Protein AF-A0A914QPU9-F1 (afdb_monomer_lite)

Radius of gyration: 13.91 Å; chains: 1; bounding box: 33×22×39 Å

Structure (mmCIF, N/CA/C/O backbone):
data_AF-A0A914QPU9-F1
#
_entry.id   AF-A0A914QPU9-F1
#
loop_
_atom_site.group_PDB
_atom_site.id
_atom_site.type_symbol
_atom_site.label_atom_id
_atom_site.label_alt_id
_atom_site.label_comp_id
_atom_site.label_asym_id
_atom_site.label_entity_id
_atom_site.label_seq_id
_atom_site.pdbx_PDB_ins_code
_atom_site.Cartn_x
_atom_site.Cartn_y
_atom_site.Cartn_z
_atom_site.occupancy
_atom_site.B_iso_or_equiv
_atom_site.auth_seq_id
_atom_site.auth_comp_id
_atom_site.auth_asym_id
_atom_site.auth_atom_id
_atom_site.pdbx_PDB_model_num
ATOM 1 N N . MET A 1 1 ? 12.152 8.930 -2.301 1.00 69.69 1 MET A N 1
ATOM 2 C CA . MET A 1 1 ? 13.016 8.590 -3.456 1.00 69.69 1 MET A CA 1
ATOM 3 C C . MET A 1 1 ? 14.023 7.489 -3.129 1.00 69.69 1 MET A C 1
ATOM 5 O O . MET A 1 1 ? 13.998 6.468 -3.801 1.00 69.69 1 MET A O 1
ATOM 9 N N . GLU A 1 2 ? 14.873 7.631 -2.103 1.00 84.75 2 GLU A N 1
ATOM 10 C CA . GLU A 1 2 ? 15.881 6.604 -1.765 1.00 84.75 2 GLU A CA 1
ATOM 11 C C . GLU A 1 2 ? 15.275 5.221 -1.461 1.00 84.75 2 GLU A C 1
ATOM 13 O O . GLU A 1 2 ? 15.733 4.220 -2.011 1.00 84.75 2 GLU A O 1
ATOM 18 N N . THR A 1 3 ? 14.196 5.171 -0.671 1.00 87.19 3 THR A N 1
ATOM 19 C CA . THR A 1 3 ? 13.461 3.935 -0.352 1.00 87.19 3 THR A CA 1
ATOM 20 C C . THR A 1 3 ? 13.056 3.169 -1.611 1.00 87.19 3 THR A C 1
ATOM 22 O O . THR A 1 3 ? 13.352 1.986 -1.747 1.00 87.19 3 THR A O 1
ATOM 25 N N . TYR A 1 4 ? 12.448 3.855 -2.580 1.00 89.75 4 TYR A N 1
ATOM 26 C CA . TYR A 1 4 ? 12.004 3.243 -3.832 1.00 89.75 4 TYR A CA 1
ATOM 27 C C . TYR A 1 4 ? 13.179 2.725 -4.654 1.00 89.75 4 TYR A C 1
ATOM 29 O O . TYR A 1 4 ? 13.118 1.622 -5.186 1.00 89.75 4 TYR A O 1
ATOM 37 N N . ASN A 1 5 ? 14.280 3.479 -4.705 1.00 88.12 5 ASN A N 1
ATOM 38 C CA . ASN A 1 5 ? 15.461 3.053 -5.444 1.00 88.12 5 ASN A CA 1
ATOM 39 C C . ASN A 1 5 ? 16.080 1.762 -4.893 1.00 88.12 5 ASN A C 1
ATOM 41 O O . ASN A 1 5 ? 16.604 0.972 -5.682 1.00 88.12 5 ASN A O 1
ATOM 45 N N . LYS A 1 6 ? 16.009 1.553 -3.574 1.00 90.75 6 LYS A N 1
ATOM 46 C CA . LYS A 1 6 ? 16.521 0.354 -2.898 1.00 90.75 6 LYS A CA 1
ATOM 47 C C . LYS A 1 6 ? 15.566 -0.838 -2.990 1.00 90.75 6 LYS A C 1
ATOM 49 O O . LYS A 1 6 ? 16.027 -1.964 -3.148 1.00 90.75 6 LYS A O 1
ATOM 54 N N . LEU A 1 7 ? 14.259 -0.603 -2.864 1.00 92.00 7 LEU A N 1
ATOM 55 C CA . LEU A 1 7 ? 13.276 -1.680 -2.720 1.00 92.00 7 LEU A CA 1
ATOM 56 C C . LEU A 1 7 ? 12.639 -2.131 -4.039 1.00 92.00 7 LEU A C 1
ATOM 58 O O . LEU A 1 7 ? 12.280 -3.303 -4.154 1.00 92.00 7 LEU A O 1
ATOM 62 N N . LEU A 1 8 ? 12.499 -1.242 -5.030 1.00 93.88 8 LEU A N 1
ATOM 63 C CA . LEU A 1 8 ? 11.915 -1.609 -6.321 1.00 93.88 8 LEU A CA 1
ATOM 64 C C . LEU A 1 8 ? 12.846 -2.553 -7.087 1.00 93.88 8 LEU A C 1
ATOM 66 O O . LEU A 1 8 ? 14.038 -2.280 -7.260 1.00 93.88 8 LEU A O 1
ATOM 70 N N . LYS A 1 9 ? 12.260 -3.632 -7.605 1.00 93.94 9 LYS A N 1
ATOM 71 C CA . LYS A 1 9 ? 12.897 -4.649 -8.449 1.00 93.94 9 LYS A CA 1
ATOM 72 C C . LYS A 1 9 ? 12.040 -4.872 -9.689 1.00 93.94 9 LYS A C 1
ATOM 74 O O . LYS A 1 9 ? 10.827 -4.736 -9.605 1.00 93.94 9 LYS A O 1
ATOM 79 N N . GLU A 1 10 ? 12.648 -5.280 -10.799 1.00 92.38 10 GLU A N 1
ATOM 80 C CA . GLU A 1 1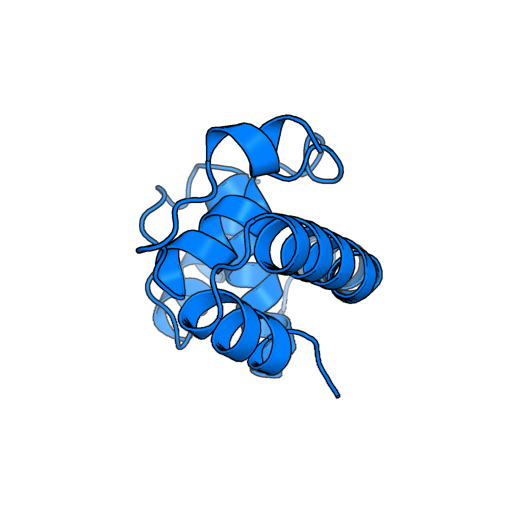0 ? 11.931 -5.578 -12.050 1.00 92.38 10 GLU A CA 1
ATOM 81 C C . GLU A 1 10 ? 10.808 -6.609 -11.865 1.00 92.38 10 GLU A C 1
ATOM 83 O O . GLU A 1 10 ? 9.740 -6.500 -12.459 1.00 92.38 10 GLU A O 1
ATOM 88 N N . THR A 1 11 ? 11.036 -7.584 -10.985 1.00 93.56 11 THR A N 1
ATOM 89 C CA . THR A 1 11 ? 10.103 -8.668 -10.663 1.00 93.56 11 THR A CA 1
ATOM 90 C C . THR A 1 11 ? 9.103 -8.316 -9.560 1.00 93.56 11 THR A C 1
ATOM 92 O O . THR A 1 11 ? 8.410 -9.210 -9.075 1.00 93.56 11 THR A O 1
ATOM 95 N N . ALA A 1 12 ? 9.022 -7.046 -9.141 1.00 94.75 12 ALA A N 1
ATOM 96 C CA . ALA A 1 12 ? 8.096 -6.630 -8.095 1.00 94.75 12 ALA A CA 1
ATOM 97 C C . ALA A 1 12 ? 6.650 -7.001 -8.461 1.00 94.75 12 ALA A C 1
ATOM 99 O O . ALA A 1 12 ? 6.163 -6.779 -9.577 1.00 94.75 12 ALA A O 1
ATOM 100 N N . THR A 1 13 ? 5.972 -7.610 -7.497 1.00 93.50 13 THR A N 1
ATOM 101 C CA . THR A 1 13 ? 4.554 -7.947 -7.597 1.00 93.50 13 THR A CA 1
ATOM 102 C C . THR A 1 13 ? 3.698 -6.779 -7.123 1.00 93.50 13 THR A C 1
ATOM 104 O O . THR A 1 13 ? 4.200 -5.822 -6.541 1.00 93.50 13 THR A O 1
ATOM 107 N N . GLU A 1 14 ? 2.391 -6.857 -7.347 1.00 91.81 14 GLU A N 1
ATOM 108 C CA . GLU A 1 14 ? 1.448 -5.874 -6.810 1.00 91.81 14 GLU A CA 1
ATOM 109 C C . GLU A 1 14 ? 1.536 -5.780 -5.278 1.00 91.81 14 GLU A C 1
ATOM 111 O O . GLU A 1 14 ? 1.636 -4.683 -4.739 1.00 91.81 14 GLU A O 1
ATOM 116 N N . ILE A 1 15 ? 1.666 -6.924 -4.592 1.00 94.25 15 ILE A N 1
ATOM 117 C CA . ILE A 1 15 ? 1.923 -6.993 -3.143 1.00 94.25 15 ILE A CA 1
ATOM 118 C C . ILE A 1 15 ? 3.173 -6.183 -2.766 1.00 94.25 15 ILE A C 1
ATOM 120 O O . ILE A 1 15 ? 3.170 -5.428 -1.795 1.00 94.25 15 ILE A O 1
ATOM 124 N N . ASP A 1 16 ? 4.253 -6.314 -3.544 1.00 94.56 16 ASP A N 1
ATOM 125 C CA . ASP A 1 16 ? 5.480 -5.563 -3.282 1.00 94.56 16 ASP A CA 1
ATOM 126 C C . ASP A 1 16 ? 5.290 -4.062 -3.520 1.00 94.56 16 ASP A C 1
ATOM 128 O O . ASP A 1 16 ? 5.849 -3.267 -2.770 1.00 94.56 16 ASP A O 1
ATOM 132 N N . LEU A 1 17 ? 4.504 -3.662 -4.525 1.00 94.69 17 LEU A N 1
ATOM 133 C CA . LEU A 1 17 ? 4.231 -2.254 -4.818 1.00 94.69 17 LEU A CA 1
ATOM 134 C C . LEU A 1 17 ? 3.469 -1.575 -3.677 1.00 94.69 17 LEU A C 1
ATOM 136 O O . LEU A 1 17 ? 3.899 -0.510 -3.231 1.00 94.69 17 LEU A O 1
ATOM 140 N N . PHE A 1 18 ? 2.409 -2.204 -3.164 1.00 95.31 18 PHE A N 1
ATOM 141 C CA . PHE A 1 18 ? 1.668 -1.697 -2.004 1.00 95.31 18 PHE A CA 1
ATOM 142 C C . PHE A 1 18 ? 2.559 -1.596 -0.762 1.00 95.31 18 PHE A C 1
ATOM 144 O O . PHE A 1 18 ? 2.601 -0.551 -0.116 1.00 95.31 18 PHE A O 1
ATOM 151 N N . ARG A 1 19 ? 3.371 -2.622 -0.484 1.00 95.19 19 ARG A N 1
ATOM 152 C CA . ARG A 1 19 ? 4.330 -2.575 0.628 1.00 95.19 19 ARG A CA 1
ATOM 153 C C . ARG A 1 19 ? 5.356 -1.450 0.471 1.00 95.19 19 ARG A C 1
ATOM 155 O O . ARG A 1 19 ? 5.613 -0.701 1.410 1.00 95.19 19 ARG A O 1
ATOM 162 N N . ILE A 1 20 ? 5.957 -1.307 -0.712 1.00 95.31 20 ILE A N 1
ATOM 163 C CA . ILE A 1 20 ? 6.961 -0.266 -0.991 1.00 95.31 20 ILE A CA 1
ATOM 164 C C . ILE A 1 20 ? 6.346 1.129 -0.855 1.00 95.31 20 ILE A C 1
ATOM 166 O O . ILE A 1 20 ? 6.991 2.030 -0.312 1.00 95.31 20 ILE A O 1
ATOM 170 N N . PHE A 1 21 ? 5.109 1.302 -1.319 1.00 95.56 21 PHE A N 1
ATOM 171 C CA . PHE A 1 21 ? 4.343 2.525 -1.126 1.00 95.56 21 PHE A CA 1
ATOM 172 C C . PHE A 1 21 ? 4.163 2.839 0.364 1.00 95.56 21 PHE A C 1
ATOM 174 O O . PHE A 1 21 ? 4.447 3.959 0.792 1.00 95.56 21 PHE A O 1
ATOM 181 N N . SER A 1 22 ? 3.778 1.857 1.175 1.00 96.00 22 SER A N 1
ATOM 182 C CA . SER A 1 22 ? 3.553 2.049 2.610 1.00 96.00 22 SER A CA 1
ATOM 183 C C . SER A 1 22 ? 4.809 2.414 3.398 1.00 96.00 22 SER A C 1
ATOM 185 O O . SER A 1 22 ? 4.722 3.041 4.448 1.00 96.00 22 SER A O 1
ATOM 187 N N . MET A 1 23 ? 5.992 2.101 2.867 1.00 94.81 23 MET A N 1
ATOM 188 C CA . MET A 1 23 ? 7.289 2.485 3.441 1.00 94.81 23 MET A CA 1
ATOM 189 C C . MET A 1 23 ? 7.737 3.908 3.058 1.00 94.81 23 MET A C 1
ATOM 191 O O . MET A 1 23 ? 8.895 4.287 3.270 1.00 94.81 23 MET A O 1
ATOM 195 N N . SER A 1 24 ? 6.859 4.712 2.456 1.00 95.38 24 SER A N 1
ATOM 196 C CA . SER A 1 24 ? 7.177 6.094 2.094 1.00 95.38 24 SER A CA 1
ATOM 197 C C . SER A 1 24 ? 7.469 6.934 3.335 1.00 95.38 24 SER A C 1
ATOM 199 O O . SER A 1 24 ? 6.713 6.928 4.301 1.00 95.38 24 SER A O 1
ATOM 201 N N . ALA A 1 25 ? 8.537 7.736 3.281 1.00 93.12 25 ALA A N 1
ATOM 202 C CA . ALA A 1 25 ? 8.941 8.609 4.389 1.00 93.12 25 ALA A CA 1
ATOM 203 C C . ALA A 1 25 ? 7.863 9.633 4.792 1.00 93.12 25 ALA A C 1
ATOM 205 O O . ALA A 1 25 ? 7.908 10.178 5.891 1.00 93.12 25 ALA A O 1
ATOM 206 N N . GLU A 1 26 ? 6.896 9.887 3.912 1.00 93.56 26 GLU A N 1
ATOM 207 C CA . GLU A 1 26 ? 5.742 10.742 4.179 1.00 93.56 26 GLU A CA 1
ATOM 208 C C . GLU A 1 26 ? 4.823 10.170 5.270 1.00 93.56 26 GLU A C 1
ATOM 210 O O . GLU A 1 26 ? 4.213 10.919 6.027 1.00 93.56 26 GLU A O 1
ATOM 215 N N . PHE A 1 27 ? 4.807 8.845 5.426 1.00 95.56 27 PHE A N 1
ATOM 216 C CA . PHE A 1 27 ? 3.994 8.136 6.411 1.00 95.56 27 PHE A CA 1
ATOM 217 C C . PHE A 1 27 ? 4.748 7.820 7.706 1.00 95.56 27 PHE A C 1
ATOM 219 O O . PHE A 1 27 ? 4.222 7.128 8.570 1.00 95.56 27 PHE A O 1
ATOM 226 N N . LYS A 1 28 ? 5.963 8.358 7.893 1.00 93.19 28 LYS A N 1
ATOM 227 C CA . LYS A 1 28 ? 6.824 8.065 9.057 1.00 93.19 28 LYS A CA 1
ATOM 228 C C . LYS A 1 28 ? 6.210 8.414 10.422 1.00 93.19 28 LYS A C 1
ATOM 230 O O . LYS A 1 28 ? 6.739 7.997 11.442 1.00 93.19 28 LYS A O 1
ATOM 235 N N . HIS A 1 29 ? 5.170 9.248 10.441 1.00 93.00 29 HIS A N 1
ATOM 236 C CA . HIS A 1 29 ? 4.474 9.678 11.655 1.00 93.00 29 HIS A CA 1
ATOM 237 C C . HIS A 1 29 ? 3.136 8.962 11.872 1.00 93.00 29 HIS A C 1
ATOM 239 O O . HIS A 1 29 ? 2.488 9.187 12.896 1.00 93.00 29 HIS A O 1
ATOM 245 N N . ILE A 1 30 ? 2.726 8.105 10.936 1.00 94.69 30 ILE A N 1
ATOM 246 C CA . ILE A 1 30 ? 1.593 7.209 11.135 1.00 94.69 30 ILE A CA 1
ATOM 247 C C . ILE A 1 30 ? 2.070 6.082 12.044 1.00 94.69 30 ILE A C 1
ATOM 249 O O . ILE A 1 30 ? 3.138 5.516 11.836 1.00 94.69 30 ILE A O 1
ATOM 253 N N . HIS A 1 31 ? 1.277 5.773 13.061 1.00 94.44 31 HIS A N 1
ATOM 254 C CA . HIS A 1 31 ? 1.527 4.677 13.988 1.00 94.44 31 HIS A CA 1
ATOM 255 C C . HIS A 1 31 ? 0.232 3.889 14.172 1.00 94.44 31 HIS A C 1
ATOM 257 O O . HIS A 1 31 ? -0.860 4.438 13.976 1.00 94.44 31 HIS A O 1
ATOM 263 N N . VAL A 1 32 ? 0.368 2.614 14.531 1.00 94.19 32 VAL A N 1
ATOM 264 C CA . VAL A 1 32 ? -0.760 1.763 14.918 1.00 94.19 32 VAL A CA 1
ATOM 265 C C . VAL A 1 32 ? -1.086 2.050 16.380 1.00 94.19 32 VAL A C 1
ATOM 267 O O . VAL A 1 32 ? -0.198 2.008 17.232 1.00 94.19 32 VAL A O 1
ATOM 270 N N . ARG A 1 33 ? -2.345 2.378 16.660 1.00 94.25 33 ARG A N 1
ATOM 271 C CA . ARG A 1 33 ? -2.864 2.592 18.018 1.00 94.25 33 ARG A CA 1
ATOM 272 C C . ARG A 1 33 ? -3.608 1.337 18.484 1.00 94.25 33 ARG A C 1
ATOM 274 O O . 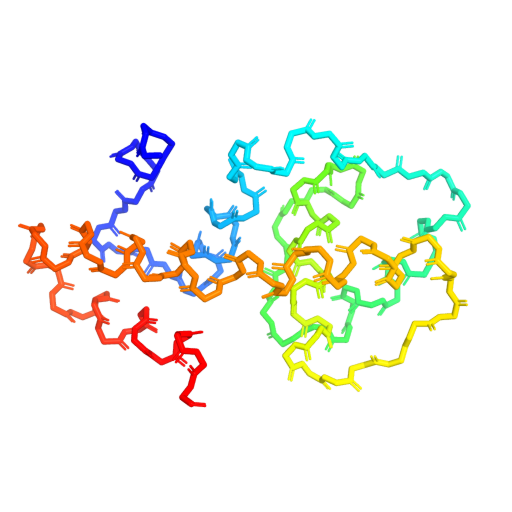ARG A 1 33 ? -4.123 0.586 17.660 1.00 94.25 33 ARG A O 1
ATOM 281 N N . GLU A 1 34 ? -3.658 1.079 19.788 1.00 91.94 34 GLU A N 1
ATOM 282 C CA . GLU A 1 34 ? -4.277 -0.151 20.314 1.00 91.94 34 GLU A CA 1
ATOM 283 C C . GLU A 1 34 ? -5.783 -0.208 20.018 1.00 91.94 34 GLU A C 1
ATOM 285 O O . GLU A 1 34 ? -6.309 -1.261 19.659 1.00 91.94 34 GLU A O 1
ATOM 290 N N . GLU A 1 35 ? -6.472 0.930 20.102 1.00 92.00 35 GLU A N 1
ATOM 291 C CA . GLU A 1 35 ? -7.922 1.036 19.923 1.00 92.00 35 GLU A CA 1
ATOM 292 C C . GLU A 1 35 ? -8.403 0.736 18.494 1.00 92.00 35 GLU A C 1
ATOM 294 O O . GLU A 1 35 ? -9.557 0.364 18.298 1.00 92.00 35 GLU A O 1
ATOM 299 N N . GLU A 1 36 ? -7.525 0.858 17.496 1.00 93.12 36 GLU A N 1
ATOM 300 C CA . GLU A 1 36 ? -7.838 0.643 16.076 1.00 93.12 36 GLU A CA 1
ATOM 301 C C . GLU A 1 36 ? -7.416 -0.748 15.570 1.00 93.12 36 GLU A C 1
ATOM 303 O O . GLU A 1 36 ? -7.786 -1.125 14.458 1.00 93.12 36 GLU A O 1
ATOM 308 N N . LYS A 1 37 ? -6.688 -1.551 16.366 1.00 92.69 37 LYS A N 1
ATOM 309 C CA . LYS A 1 37 ? -6.159 -2.859 15.924 1.00 92.69 37 LYS A CA 1
ATOM 310 C C . LYS A 1 37 ? -7.241 -3.824 15.452 1.00 92.69 37 LYS A C 1
ATOM 312 O O . LYS A 1 37 ? -7.076 -4.474 14.423 1.00 92.69 37 LYS A O 1
ATOM 317 N N . MET A 1 38 ? -8.358 -3.905 16.177 1.00 93.38 38 MET A N 1
ATOM 318 C CA . MET A 1 38 ? -9.462 -4.795 15.798 1.00 93.38 38 MET A CA 1
ATOM 319 C C . MET A 1 38 ? -10.120 -4.370 14.482 1.00 93.38 38 MET A C 1
ATOM 321 O O . MET A 1 38 ? -10.527 -5.222 13.696 1.00 93.38 38 MET A O 1
ATOM 325 N N . GLU A 1 39 ? -10.244 -3.064 14.241 1.00 93.94 39 GLU A N 1
ATOM 326 C CA . GLU A 1 39 ? -10.796 -2.539 12.990 1.00 93.94 39 GLU A CA 1
ATOM 327 C C . GLU A 1 39 ? -9.819 -2.771 11.831 1.00 93.94 39 GLU A C 1
ATOM 329 O O . GLU A 1 39 ? -10.218 -3.293 10.791 1.00 93.94 39 GLU A O 1
ATOM 334 N N . LEU A 1 40 ? -8.526 -2.498 12.037 1.00 94.56 40 LEU A N 1
ATOM 335 C CA . LEU A 1 40 ? -7.472 -2.764 11.055 1.00 94.56 40 LEU A CA 1
ATOM 336 C C . LEU A 1 40 ? -7.396 -4.239 10.659 1.00 94.56 40 LEU A C 1
ATOM 338 O O . LEU A 1 40 ? -7.244 -4.534 9.476 1.00 94.56 40 LEU A O 1
ATOM 342 N N . GLN A 1 41 ? -7.545 -5.159 11.614 1.00 94.62 41 GLN A N 1
ATOM 343 C CA . GLN A 1 41 ? -7.558 -6.592 11.325 1.00 94.62 41 GLN A CA 1
ATOM 344 C C . GLN A 1 41 ? -8.734 -6.979 10.424 1.00 94.62 41 GLN A C 1
ATOM 346 O O . GLN A 1 41 ? -8.536 -7.664 9.424 1.00 94.62 41 GLN A O 1
ATOM 351 N N . LYS A 1 42 ? -9.942 -6.487 10.723 1.00 94.50 42 LYS A N 1
ATOM 352 C CA . LYS A 1 42 ? -11.123 -6.725 9.878 1.00 94.50 42 LYS A CA 1
ATOM 353 C C . LYS A 1 42 ? -10.939 -6.151 8.477 1.00 94.50 42 LYS A C 1
ATOM 355 O O . LYS A 1 42 ? -11.288 -6.801 7.500 1.00 94.50 42 LYS A O 1
ATOM 360 N N . LEU A 1 43 ? -10.388 -4.941 8.369 1.00 94.75 43 LEU A N 1
ATOM 361 C CA . LEU A 1 43 ? -10.124 -4.316 7.075 1.00 94.75 43 LEU A CA 1
ATOM 362 C C . LEU A 1 43 ? -9.102 -5.125 6.271 1.00 94.75 43 LEU A C 1
ATOM 364 O O . LEU A 1 43 ? -9.334 -5.363 5.091 1.00 94.75 43 LEU A O 1
ATOM 368 N N . ALA A 1 44 ? -8.026 -5.603 6.900 1.00 94.69 44 ALA A N 1
ATOM 369 C CA . ALA A 1 44 ? -6.996 -6.412 6.246 1.00 94.69 44 ALA A CA 1
ATOM 370 C C . ALA A 1 44 ? -7.538 -7.728 5.655 1.00 94.69 44 ALA A C 1
ATOM 372 O O . ALA A 1 44 ? -7.052 -8.185 4.623 1.00 94.69 44 ALA A O 1
ATOM 373 N N . GLU A 1 45 ? -8.566 -8.326 6.261 1.00 94.06 45 GLU A N 1
ATOM 374 C CA . GLU A 1 45 ? -9.240 -9.515 5.714 1.00 94.06 45 GLU A CA 1
ATOM 375 C C . GLU A 1 45 ? -10.107 -9.202 4.483 1.00 94.06 45 GLU A C 1
ATOM 377 O O . GLU A 1 45 ? -10.370 -10.085 3.667 1.00 94.06 45 GLU A O 1
ATOM 382 N N . LEU A 1 46 ? -10.542 -7.947 4.330 1.00 93.81 46 LEU A N 1
ATOM 383 C CA . LEU A 1 46 ? -11.384 -7.483 3.224 1.00 93.81 46 LEU A CA 1
ATOM 384 C C . LEU A 1 46 ? -10.577 -6.890 2.061 1.00 93.81 46 LEU A C 1
ATOM 386 O O . LEU A 1 46 ? -11.130 -6.676 0.980 1.00 93.81 46 LEU A O 1
ATOM 390 N N . THR A 1 47 ? -9.291 -6.594 2.265 1.00 92.94 47 THR A N 1
ATOM 391 C CA . THR A 1 47 ? -8.443 -6.012 1.221 1.00 92.94 47 THR A CA 1
ATOM 392 C C . THR A 1 47 ? -8.126 -7.017 0.105 1.00 92.94 47 THR A C 1
ATOM 394 O O . THR A 1 47 ? -7.816 -8.173 0.398 1.00 92.94 47 THR A O 1
ATOM 397 N N . PRO A 1 48 ? -8.156 -6.602 -1.178 1.00 91.88 48 PRO A N 1
ATOM 398 C CA . PRO A 1 48 ? -7.950 -7.507 -2.312 1.00 91.88 48 PRO A CA 1
ATOM 399 C C . PRO A 1 48 ? -6.509 -8.020 -2.442 1.00 91.88 48 PRO A C 1
ATOM 401 O O . PRO A 1 48 ? -6.297 -9.126 -2.943 1.00 91.88 48 PRO A O 1
ATOM 404 N N . VAL A 1 49 ? -5.512 -7.235 -2.018 1.00 93.88 49 VAL A N 1
ATOM 405 C CA . VAL A 1 49 ? -4.093 -7.593 -2.106 1.00 93.88 49 VAL A CA 1
ATOM 406 C C . VAL A 1 49 ? -3.585 -8.011 -0.722 1.00 93.88 49 VAL A C 1
ATOM 408 O O . VAL A 1 49 ? -3.647 -7.210 0.213 1.00 93.88 49 VAL A O 1
ATOM 411 N N . PRO A 1 50 ? -3.028 -9.230 -0.574 1.00 94.44 50 PRO A N 1
ATOM 412 C CA . PRO A 1 50 ? -2.546 -9.718 0.713 1.00 94.44 50 PRO A CA 1
ATOM 413 C C . PRO A 1 50 ? -1.491 -8.809 1.355 1.00 94.44 50 PRO A C 1
ATOM 415 O O . PRO A 1 50 ? -0.493 -8.456 0.720 1.00 94.44 50 PRO A O 1
ATOM 418 N N . ILE A 1 51 ? -1.677 -8.511 2.640 1.00 94.06 51 ILE A N 1
ATOM 419 C CA . ILE A 1 51 ? -0.712 -7.795 3.483 1.00 94.06 51 ILE A CA 1
ATOM 420 C C . ILE A 1 51 ? 0.313 -8.802 4.017 1.00 94.06 51 ILE A C 1
ATOM 422 O O . ILE A 1 51 ? -0.062 -9.837 4.569 1.00 94.06 51 ILE A O 1
ATOM 426 N N . ARG A 1 52 ? 1.611 -8.538 3.825 1.00 92.12 52 ARG A N 1
ATOM 427 C CA . ARG A 1 52 ? 2.700 -9.425 4.296 1.00 92.12 52 ARG A CA 1
ATOM 428 C C . ARG A 1 52 ? 3.320 -8.955 5.608 1.00 92.12 52 ARG A C 1
ATOM 430 O O . ARG A 1 52 ? 4.023 -9.718 6.263 1.00 92.12 52 ARG A O 1
ATOM 437 N N . GLU A 1 53 ? 3.134 -7.686 5.917 1.00 91.12 53 GLU A N 1
ATOM 438 C CA . GLU A 1 53 ? 3.599 -7.000 7.110 1.00 91.12 53 GLU A CA 1
ATOM 439 C C . GLU A 1 53 ? 2.779 -7.434 8.332 1.00 91.12 53 GLU A C 1
ATOM 441 O O . GLU A 1 53 ? 1.602 -7.781 8.206 1.00 91.12 53 GLU A O 1
ATOM 446 N N . SER A 1 54 ? 3.379 -7.398 9.525 1.00 93.25 54 SER A N 1
ATOM 447 C CA . SER A 1 54 ? 2.602 -7.580 10.755 1.00 93.25 54 SER A CA 1
ATOM 448 C C . SER A 1 54 ? 1.648 -6.401 10.941 1.00 93.25 54 SER A C 1
ATOM 450 O O . SER A 1 54 ? 2.054 -5.260 10.738 1.00 93.25 54 SER A O 1
ATOM 452 N N . LEU A 1 55 ? 0.408 -6.639 11.381 1.00 91.31 55 LEU A N 1
ATOM 453 C CA . LEU A 1 55 ? -0.580 -5.573 11.619 1.00 91.31 55 LEU A CA 1
ATOM 454 C C . LEU A 1 55 ? -0.164 -4.580 12.720 1.00 91.31 55 LEU A C 1
ATOM 456 O O . LEU A 1 55 ? -0.731 -3.494 12.805 1.00 91.31 55 LEU A O 1
ATOM 460 N N . ASP A 1 56 ? 0.842 -4.923 13.526 1.00 90.62 56 ASP A N 1
ATOM 461 C CA . ASP A 1 56 ? 1.460 -4.010 14.492 1.00 90.62 56 ASP A CA 1
ATOM 462 C C . ASP A 1 56 ? 2.425 -3.002 13.835 1.00 90.62 56 ASP A C 1
ATOM 464 O O . ASP A 1 56 ? 2.835 -2.025 14.464 1.00 90.62 56 ASP A O 1
ATOM 468 N N . GLU A 1 57 ? 2.813 -3.217 12.573 1.00 94.06 57 GLU A N 1
ATOM 469 C CA . GLU A 1 57 ? 3.699 -2.313 11.848 1.00 94.06 57 GLU A CA 1
ATOM 470 C C . GLU A 1 57 ? 2.929 -1.129 11.234 1.00 94.06 57 GLU A C 1
ATOM 472 O O . GLU A 1 57 ? 1.887 -1.311 10.597 1.00 94.06 57 GLU A O 1
ATOM 477 N N . PRO A 1 58 ? 3.475 0.101 11.302 1.00 95.00 58 PRO A N 1
ATOM 478 C CA . PRO A 1 58 ? 2.889 1.259 10.627 1.00 95.00 58 PRO A CA 1
ATOM 479 C C . PRO A 1 58 ? 2.685 1.076 9.118 1.00 95.00 58 PRO A C 1
ATOM 481 O O . PRO A 1 58 ? 1.710 1.570 8.553 1.00 95.00 58 PRO A O 1
ATOM 484 N N . SER A 1 59 ? 3.593 0.350 8.462 1.00 95.62 59 SER A N 1
ATOM 485 C CA . SER A 1 59 ? 3.511 -0.013 7.042 1.00 95.62 59 SER A CA 1
ATOM 486 C C . SER A 1 59 ? 2.247 -0.821 6.736 1.00 95.62 59 SER A C 1
ATOM 488 O O . SER A 1 59 ? 1.582 -0.544 5.738 1.00 95.62 59 SER A O 1
ATOM 490 N N . ALA A 1 60 ? 1.875 -1.765 7.606 1.00 96.12 60 ALA A N 1
ATOM 491 C CA . ALA A 1 60 ? 0.661 -2.558 7.451 1.00 96.12 60 ALA A CA 1
ATOM 492 C C . ALA A 1 60 ? -0.582 -1.671 7.518 1.00 96.12 60 ALA A C 1
ATOM 494 O O . ALA A 1 60 ? -1.434 -1.744 6.634 1.00 96.12 60 ALA A O 1
ATOM 495 N N . LYS A 1 61 ? -0.645 -0.761 8.497 1.00 96.81 61 LYS A N 1
ATOM 496 C CA . LYS A 1 61 ? -1.740 0.211 8.610 1.00 96.81 61 LYS A CA 1
ATOM 497 C C . LYS A 1 61 ? -1.886 1.052 7.344 1.00 96.81 61 LYS A C 1
ATOM 499 O O . LYS A 1 61 ? -2.986 1.166 6.814 1.00 96.81 61 LYS A O 1
ATOM 504 N N . VAL A 1 62 ? -0.792 1.609 6.824 1.00 97.56 62 VAL A N 1
ATOM 505 C CA . VAL A 1 62 ? -0.838 2.406 5.586 1.00 97.56 62 VAL A CA 1
ATOM 506 C C . VAL A 1 62 ? -1.315 1.572 4.397 1.00 97.56 62 VAL A C 1
ATOM 508 O O . VAL A 1 62 ? -2.130 2.045 3.607 1.00 97.56 62 VAL A O 1
ATOM 511 N N . ASN A 1 63 ? -0.836 0.331 4.291 1.00 97.12 63 ASN A N 1
ATOM 512 C CA . ASN A 1 63 ? -1.193 -0.585 3.211 1.00 97.12 63 ASN A CA 1
ATOM 513 C C . ASN A 1 63 ? -2.699 -0.903 3.237 1.00 97.12 63 ASN A C 1
ATOM 515 O O . ASN A 1 63 ? -3.398 -0.701 2.243 1.00 97.12 63 ASN A O 1
ATOM 519 N N . VAL A 1 64 ? -3.207 -1.301 4.408 1.00 97.06 64 VAL A N 1
ATOM 520 C CA . VAL A 1 64 ? -4.626 -1.598 4.636 1.00 97.06 64 VAL A CA 1
ATOM 521 C C . VAL A 1 64 ? -5.495 -0.381 4.336 1.00 97.06 64 VAL A C 1
ATOM 523 O O . VAL A 1 64 ? -6.468 -0.501 3.598 1.00 97.06 64 VAL A O 1
ATOM 526 N N . LEU A 1 65 ? -5.139 0.798 4.854 1.00 96.88 65 LEU A N 1
ATOM 527 C CA . LEU A 1 65 ? -5.927 2.017 4.656 1.00 96.88 65 LEU A CA 1
ATOM 528 C C . LEU A 1 65 ? -5.939 2.481 3.199 1.00 96.88 65 LEU A C 1
ATOM 530 O O . LEU A 1 65 ? -6.984 2.909 2.708 1.00 96.88 65 LEU A O 1
ATOM 534 N N . LEU A 1 66 ? -4.816 2.363 2.485 1.00 96.56 66 LEU A N 1
ATOM 535 C CA . LEU A 1 66 ? -4.790 2.641 1.053 1.00 96.56 66 LEU A CA 1
ATOM 536 C C . LEU A 1 66 ? -5.759 1.709 0.322 1.00 96.56 66 LEU A C 1
ATOM 538 O O . LEU A 1 66 ? -6.613 2.187 -0.416 1.00 96.56 66 LEU A O 1
ATOM 542 N N . GLN A 1 67 ? -5.664 0.397 0.540 1.00 95.94 67 GLN A N 1
ATOM 543 C CA . GLN A 1 67 ? -6.529 -0.578 -0.128 1.00 95.94 67 GLN A CA 1
ATOM 544 C C . GLN A 1 67 ? -8.008 -0.439 0.258 1.00 95.94 67 GLN A C 1
ATOM 546 O O . GLN A 1 67 ? -8.879 -0.604 -0.600 1.00 95.94 67 GLN A O 1
ATOM 551 N N . ALA A 1 68 ? -8.298 -0.090 1.512 1.00 95.62 68 ALA A N 1
ATOM 552 C CA . ALA A 1 68 ? -9.642 0.226 1.983 1.00 95.62 68 ALA A CA 1
ATOM 553 C C . ALA A 1 68 ? -10.222 1.437 1.240 1.00 95.62 68 ALA A C 1
ATOM 555 O O . ALA A 1 68 ? -11.378 1.392 0.821 1.00 95.62 68 ALA A O 1
ATOM 556 N N . TYR A 1 69 ? -9.407 2.468 0.992 1.00 95.12 69 TYR A N 1
ATOM 557 C CA . TYR A 1 69 ? -9.790 3.612 0.166 1.00 95.12 69 TYR A CA 1
ATOM 558 C C . TYR A 1 69 ? -10.106 3.204 -1.283 1.00 95.12 69 TYR A C 1
ATOM 560 O O . TYR A 1 69 ? -11.160 3.577 -1.801 1.00 95.12 69 TYR A O 1
ATOM 568 N N . ILE A 1 70 ? -9.253 2.392 -1.926 1.00 92.69 70 ILE A N 1
ATOM 569 C CA . ILE A 1 70 ? -9.510 1.886 -3.296 1.00 92.69 70 ILE A CA 1
ATOM 570 C C . ILE A 1 70 ? -10.825 1.109 -3.347 1.00 92.69 70 ILE A C 1
ATOM 572 O O . ILE A 1 70 ? -11.637 1.293 -4.250 1.00 92.69 70 ILE A O 1
ATOM 576 N N . SER A 1 71 ? -11.034 0.257 -2.346 1.00 93.75 71 SER A N 1
ATOM 577 C CA . SER A 1 71 ? -12.177 -0.650 -2.258 1.00 93.75 71 SER A CA 1
ATOM 578 C C . SER A 1 71 ? -13.442 0.028 -1.716 1.00 93.75 71 SER A C 1
ATOM 580 O O . SER A 1 71 ? -14.465 -0.636 -1.571 1.00 93.75 71 SER A O 1
ATOM 582 N N . GLN A 1 72 ? -13.387 1.334 -1.415 1.00 93.06 72 GLN A N 1
ATOM 583 C CA . GLN A 1 72 ? -14.493 2.117 -0.848 1.00 93.06 72 GLN A CA 1
ATOM 584 C C . GLN A 1 72 ? -15.087 1.479 0.423 1.00 93.06 72 GLN A C 1
ATOM 586 O O . GLN A 1 72 ? -16.300 1.512 0.652 1.00 93.06 72 GLN A O 1
ATOM 591 N N . LEU A 1 73 ? -14.230 0.875 1.255 1.00 93.62 73 LEU A N 1
ATOM 592 C CA . LEU A 1 73 ? -14.650 0.296 2.528 1.00 93.62 73 LEU A CA 1
ATOM 593 C C . LEU A 1 73 ? -15.034 1.406 3.508 1.00 93.62 73 LEU A C 1
ATOM 595 O O . LEU A 1 73 ? -14.497 2.514 3.476 1.00 93.62 73 LEU A O 1
ATOM 599 N N . LYS A 1 74 ? -15.974 1.096 4.399 1.00 90.50 74 LYS A N 1
ATOM 600 C CA . LYS A 1 74 ? -16.369 2.001 5.480 1.00 90.50 74 LYS A CA 1
ATOM 601 C C . LYS A 1 74 ? -15.461 1.796 6.684 1.00 90.50 74 LYS A C 1
ATOM 603 O O . LYS A 1 74 ? -15.150 0.659 7.024 1.00 90.50 74 LYS A O 1
ATOM 608 N N . LEU A 1 75 ? -15.072 2.906 7.303 1.00 91.88 75 LEU A N 1
ATOM 609 C CA . LEU A 1 75 ? -14.300 2.937 8.538 1.00 91.88 75 LEU A CA 1
ATOM 610 C C . LEU A 1 75 ? -15.142 3.611 9.617 1.00 91.88 75 LEU A C 1
ATOM 612 O O . LEU A 1 75 ? -15.751 4.653 9.361 1.00 91.88 75 LEU A O 1
ATOM 616 N N . ASP A 1 76 ? -15.150 3.042 10.810 1.00 87.12 76 ASP A N 1
ATOM 617 C CA . ASP A 1 76 ? -15.902 3.534 11.962 1.00 87.12 76 ASP A CA 1
ATOM 618 C C . ASP A 1 76 ? -15.059 4.529 12.778 1.00 87.12 76 ASP A C 1
ATOM 620 O O . ASP A 1 76 ? -15.576 5.522 13.298 1.00 87.12 76 ASP A O 1
ATOM 624 N N . GLY A 1 77 ? -13.740 4.314 12.852 1.00 88.38 77 GLY A N 1
ATOM 625 C CA . GLY A 1 77 ? -12.819 5.164 13.603 1.00 88.38 77 GLY A CA 1
ATOM 626 C C . GLY A 1 77 ? -12.478 6.489 12.908 1.00 88.38 77 GLY A C 1
ATOM 627 O O . GLY A 1 77 ? -11.852 6.508 11.848 1.00 88.38 77 GLY A O 1
ATOM 628 N N . PHE A 1 78 ? -12.776 7.625 13.554 1.00 90.50 78 PHE A N 1
A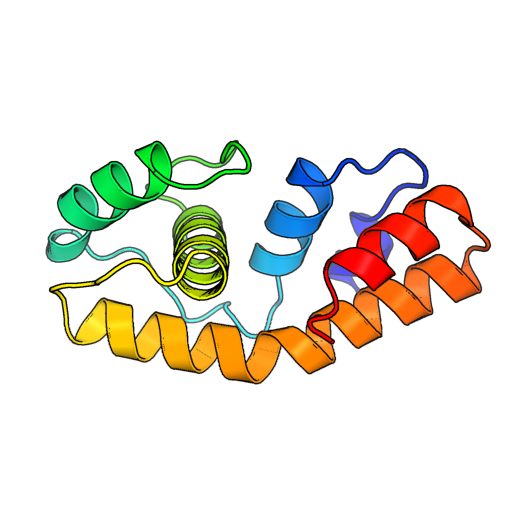TOM 629 C CA . PHE A 1 78 ? -12.417 8.962 13.044 1.00 90.50 78 PHE A CA 1
ATOM 630 C C . PHE A 1 78 ? -10.905 9.127 12.807 1.00 90.50 78 PHE A C 1
ATOM 632 O O . PHE A 1 78 ? -10.485 9.714 11.810 1.00 90.50 78 PHE A O 1
ATOM 639 N N . ALA A 1 79 ? -10.077 8.574 13.701 1.00 91.69 79 ALA A N 1
ATOM 640 C CA . ALA A 1 79 ? -8.623 8.618 13.562 1.00 91.69 79 ALA A CA 1
ATOM 641 C C . ALA A 1 79 ? -8.145 7.875 12.301 1.00 91.69 79 ALA A C 1
ATOM 643 O O . ALA A 1 79 ? -7.344 8.418 11.541 1.00 91.69 79 ALA A O 1
ATOM 644 N N . LEU A 1 80 ? -8.694 6.684 12.030 1.00 94.06 80 LEU A N 1
ATOM 645 C CA . LEU A 1 80 ? -8.376 5.920 10.823 1.00 94.06 80 LEU A CA 1
ATOM 646 C C . LEU A 1 80 ? -8.882 6.607 9.554 1.00 94.06 80 LEU A C 1
ATOM 648 O O . LEU A 1 80 ? -8.175 6.606 8.550 1.00 94.06 80 LEU A O 1
ATOM 652 N N . GLN A 1 81 ? -10.067 7.224 9.589 1.00 94.38 81 GLN A N 1
ATOM 653 C CA . GLN A 1 81 ? -10.572 8.008 8.458 1.00 94.38 81 GLN A CA 1
ATOM 654 C C . GLN A 1 81 ? -9.638 9.177 8.129 1.00 94.38 81 GLN A C 1
ATOM 656 O O . GLN A 1 81 ? -9.313 9.393 6.963 1.00 94.38 81 GLN A O 1
ATOM 661 N N . SER A 1 82 ? -9.163 9.903 9.145 1.00 95.06 82 SER A N 1
ATOM 662 C CA . SER A 1 82 ? -8.201 10.993 8.953 1.00 95.06 82 SER A CA 1
ATOM 663 C C . SER A 1 82 ? -6.881 10.487 8.364 1.00 95.06 82 SER A C 1
ATOM 665 O O . SER A 1 82 ? -6.362 11.085 7.419 1.00 95.06 82 SER A O 1
ATOM 667 N N . ASP A 1 83 ? -6.354 9.376 8.885 1.00 96.19 83 ASP A N 1
ATOM 668 C CA . ASP A 1 83 ? -5.132 8.752 8.369 1.00 96.19 83 ASP A CA 1
ATOM 669 C C . ASP A 1 83 ? -5.328 8.282 6.911 1.00 96.19 83 ASP A C 1
ATOM 671 O O . ASP A 1 83 ? -4.473 8.526 6.059 1.00 96.19 83 ASP A O 1
ATOM 675 N N . MET A 1 84 ? -6.481 7.689 6.582 1.00 96.12 84 MET A N 1
ATOM 676 C CA . MET A 1 84 ? -6.833 7.248 5.228 1.00 96.12 84 MET A CA 1
ATOM 677 C C . MET A 1 84 ? -6.908 8.413 4.235 1.00 96.12 84 MET A C 1
ATOM 679 O O . MET A 1 84 ? -6.392 8.298 3.124 1.00 96.12 84 MET A O 1
ATOM 683 N N . VAL A 1 85 ? -7.521 9.537 4.620 1.00 95.25 85 VAL A N 1
ATOM 684 C CA . VAL A 1 85 ? -7.591 10.742 3.774 1.00 95.25 85 VAL A CA 1
ATOM 685 C C . VAL A 1 85 ? -6.195 11.301 3.511 1.00 95.25 85 VAL A C 1
ATOM 687 O O . VAL A 1 85 ? -5.878 11.661 2.378 1.00 95.25 85 VAL A O 1
ATOM 690 N N . PHE A 1 86 ? -5.336 11.342 4.530 1.00 95.94 86 PHE A N 1
ATOM 691 C CA . PHE A 1 86 ? -3.951 11.770 4.352 1.00 95.94 86 PHE A CA 1
ATOM 692 C C . PHE A 1 86 ? -3.190 10.844 3.387 1.00 95.94 86 PHE A C 1
ATOM 694 O O . PHE A 1 86 ? -2.526 11.317 2.463 1.00 95.94 86 PHE A O 1
ATOM 701 N N . ILE A 1 87 ? -3.344 9.524 3.535 1.00 96.62 87 ILE A N 1
ATOM 702 C CA . ILE A 1 87 ? -2.728 8.534 2.639 1.00 96.62 87 ILE A CA 1
ATOM 703 C C . ILE A 1 87 ? -3.238 8.688 1.200 1.00 96.62 87 ILE A C 1
ATOM 705 O O . ILE A 1 87 ? -2.429 8.688 0.268 1.00 96.62 87 ILE A O 1
ATOM 709 N N . SER A 1 88 ? -4.549 8.849 0.998 1.00 94.31 88 SER A N 1
ATOM 710 C CA . SER A 1 88 ? -5.145 8.933 -0.341 1.00 94.31 88 SER A CA 1
ATOM 711 C C . SER A 1 88 ? -4.729 10.201 -1.090 1.00 94.31 88 SER A C 1
ATOM 713 O O . SER A 1 88 ? -4.387 10.132 -2.272 1.00 94.31 88 SER A O 1
ATOM 715 N N . GLN A 1 89 ? -4.645 11.343 -0.402 1.00 94.19 89 GLN A N 1
ATOM 716 C CA . GLN A 1 89 ? -4.153 12.602 -0.977 1.00 94.19 89 GLN A CA 1
ATOM 717 C C . GLN A 1 89 ? -2.689 12.507 -1.430 1.00 94.19 89 GLN A C 1
ATOM 719 O O . GLN A 1 89 ? -2.282 13.135 -2.415 1.00 94.19 89 GLN A O 1
ATOM 724 N N . SER A 1 90 ? -1.886 11.701 -0.740 1.00 94.88 90 SER A N 1
ATOM 725 C CA . SER A 1 90 ? -0.492 11.464 -1.110 1.00 94.88 90 SER A CA 1
ATOM 726 C C . SER A 1 90 ? -0.322 10.373 -2.163 1.00 94.88 90 SER A C 1
ATOM 728 O O . SER A 1 90 ? 0.673 10.384 -2.894 1.00 94.88 90 SER A O 1
ATOM 730 N N . ALA A 1 91 ? -1.306 9.484 -2.315 1.00 93.75 91 ALA A N 1
ATOM 731 C CA . ALA A 1 91 ? -1.201 8.302 -3.156 1.00 93.75 91 ALA A CA 1
ATOM 732 C C . ALA A 1 91 ? -0.861 8.618 -4.616 1.00 93.75 91 ALA A C 1
ATOM 734 O O . ALA A 1 91 ? 0.110 8.076 -5.145 1.00 93.75 91 ALA A O 1
ATOM 735 N N . GLY A 1 92 ? -1.590 9.544 -5.248 1.00 92.12 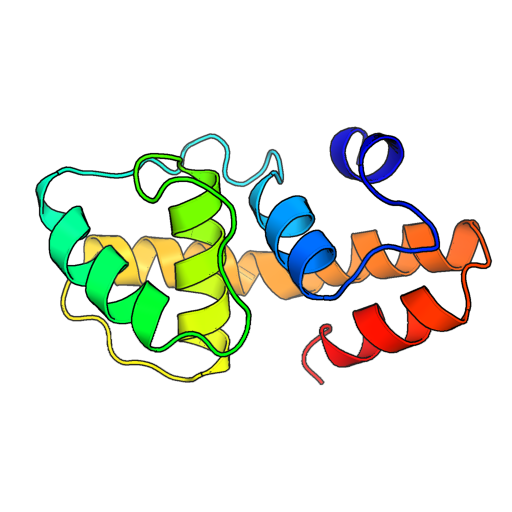92 GLY A N 1
ATOM 736 C CA . GLY A 1 92 ? -1.408 9.853 -6.672 1.00 92.12 92 GLY A CA 1
ATOM 737 C C . GLY A 1 92 ? 0.017 10.301 -7.020 1.00 92.12 92 GLY A C 1
ATOM 738 O O . GLY A 1 92 ? 0.638 9.780 -7.944 1.00 92.12 92 GLY A O 1
ATOM 739 N N . ARG A 1 93 ? 0.589 11.217 -6.230 1.00 93.88 93 ARG A N 1
ATOM 740 C CA . ARG A 1 93 ? 1.968 11.704 -6.423 1.00 93.88 93 ARG A CA 1
ATOM 741 C C . ARG A 1 93 ? 3.008 10.618 -6.169 1.00 93.88 93 ARG A C 1
ATOM 743 O O . ARG A 1 93 ? 3.997 10.543 -6.895 1.00 93.88 93 ARG A O 1
ATOM 750 N N . LEU A 1 94 ? 2.824 9.811 -5.126 1.00 94.69 94 LEU A N 1
ATOM 751 C CA . LEU A 1 94 ? 3.791 8.780 -4.757 1.00 94.69 94 LEU A CA 1
ATOM 752 C C . LEU A 1 94 ? 3.785 7.632 -5.776 1.00 94.69 94 LEU A C 1
ATOM 754 O O . LEU A 1 94 ? 4.857 7.224 -6.222 1.00 94.69 94 LEU A O 1
ATOM 758 N N . PHE A 1 95 ? 2.613 7.183 -6.236 1.00 93.88 95 PHE A N 1
ATOM 759 C CA . PHE A 1 95 ? 2.516 6.217 -7.334 1.00 93.88 95 PHE A CA 1
ATOM 760 C C . PHE A 1 95 ? 3.077 6.772 -8.640 1.00 93.88 95 PHE A C 1
ATOM 762 O O . PHE A 1 95 ? 3.807 6.065 -9.333 1.00 93.88 95 PHE A O 1
ATOM 769 N N . ARG A 1 96 ? 2.848 8.057 -8.937 1.00 92.75 96 ARG A N 1
ATOM 770 C CA . ARG A 1 96 ? 3.477 8.726 -10.080 1.00 92.75 96 ARG A CA 1
ATOM 771 C C . ARG A 1 96 ? 5.006 8.707 -9.987 1.00 92.75 96 ARG A C 1
ATOM 773 O O . ARG A 1 96 ? 5.665 8.389 -10.973 1.00 92.75 96 ARG A O 1
ATOM 780 N N . ALA A 1 97 ? 5.572 8.977 -8.812 1.00 93.19 97 ALA A N 1
ATOM 781 C CA . ALA A 1 97 ? 7.015 8.902 -8.596 1.00 93.19 97 ALA A CA 1
ATOM 782 C C . ALA A 1 97 ? 7.554 7.468 -8.756 1.00 93.19 97 ALA A C 1
ATOM 784 O O . ALA A 1 97 ? 8.605 7.271 -9.366 1.00 93.19 97 ALA A O 1
ATOM 785 N N . ILE A 1 98 ? 6.834 6.457 -8.252 1.00 94.00 98 ILE A N 1
ATOM 786 C CA . ILE A 1 98 ? 7.174 5.041 -8.465 1.00 94.00 98 ILE A CA 1
ATOM 787 C C . ILE A 1 98 ? 7.153 4.721 -9.965 1.00 94.00 98 ILE A C 1
ATOM 789 O O . ILE A 1 98 ? 8.119 4.157 -10.478 1.00 94.00 98 ILE A O 1
ATOM 793 N N . PHE A 1 99 ? 6.100 5.127 -10.679 1.00 93.81 99 PHE A N 1
ATOM 794 C CA . PHE A 1 99 ? 5.958 4.921 -12.120 1.00 93.81 99 PHE A CA 1
ATOM 795 C C . PHE A 1 99 ? 7.128 5.526 -12.896 1.00 93.81 99 PHE A C 1
ATOM 797 O O . PHE A 1 99 ? 7.719 4.854 -13.739 1.00 93.81 99 PHE A O 1
ATOM 804 N N . GLU A 1 100 ? 7.506 6.765 -12.583 1.00 93.06 100 GLU A N 1
ATOM 805 C CA . GLU A 1 100 ? 8.630 7.437 -13.234 1.00 93.06 100 GLU A CA 1
ATOM 806 C C . GLU A 1 100 ? 9.943 6.681 -13.003 1.00 93.06 100 GLU A C 1
ATOM 808 O O . GLU A 1 100 ? 10.655 6.411 -13.968 1.00 93.06 100 GLU A O 1
ATOM 813 N N . ILE A 1 101 ? 10.247 6.244 -11.775 1.00 93.31 101 ILE A N 1
ATOM 814 C CA . ILE A 1 101 ? 11.457 5.446 -11.492 1.00 93.31 101 ILE A CA 1
ATOM 815 C C . ILE A 1 101 ? 11.471 4.148 -12.306 1.00 93.31 101 ILE A C 1
ATOM 817 O O . ILE A 1 101 ? 12.492 3.793 -12.897 1.00 93.31 101 ILE A O 1
ATOM 821 N N . VAL A 1 102 ? 10.349 3.427 -12.332 1.00 94.75 102 VAL A N 1
ATOM 822 C CA . VAL A 1 102 ? 10.221 2.155 -13.056 1.00 94.75 102 VAL A CA 1
ATOM 823 C C . VAL A 1 102 ? 10.383 2.370 -14.568 1.00 94.75 102 VAL A C 1
ATOM 825 O O . VAL A 1 102 ? 11.080 1.595 -15.229 1.00 94.75 102 VAL A O 1
ATOM 828 N N . LEU A 1 103 ? 9.833 3.466 -15.100 1.00 93.62 103 LEU A N 1
ATOM 829 C CA . LEU A 1 103 ? 9.986 3.868 -16.497 1.00 93.62 103 LEU A CA 1
ATOM 830 C C . LEU A 1 103 ? 11.443 4.213 -16.838 1.00 93.62 103 LEU A C 1
ATOM 832 O O . LEU A 1 103 ? 11.963 3.718 -17.838 1.00 93.62 103 LEU A O 1
ATOM 836 N N . TRP A 1 104 ? 12.130 4.980 -15.986 1.00 94.12 104 TRP A N 1
ATOM 837 C CA . TRP A 1 104 ? 13.558 5.296 -16.140 1.00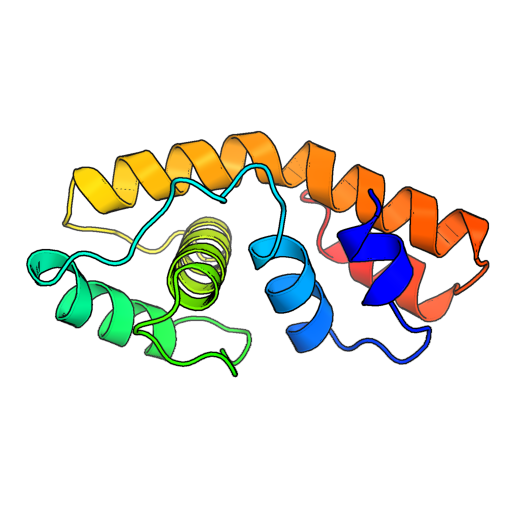 94.12 104 TRP A CA 1
ATOM 838 C C . TRP A 1 104 ? 14.439 4.041 -16.134 1.00 94.12 104 TRP A C 1
ATOM 840 O O . TRP A 1 104 ? 15.432 3.975 -16.859 1.00 94.12 104 TRP A O 1
ATOM 850 N N . ARG A 1 105 ? 14.054 3.01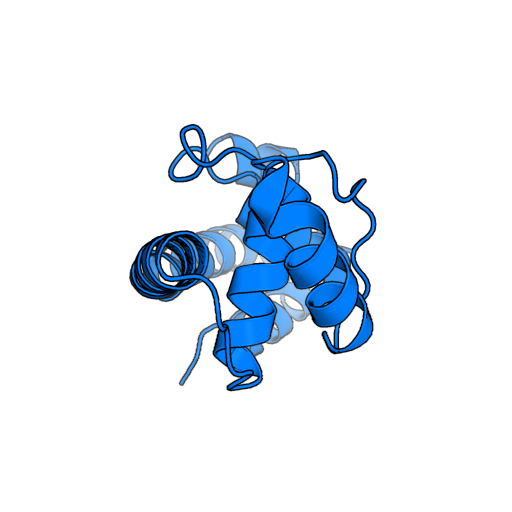7 -15.363 1.00 93.56 105 ARG A N 1
ATOM 851 C CA . ARG A 1 105 ? 14.725 1.706 -15.322 1.00 93.56 105 ARG A CA 1
ATOM 852 C C . ARG A 1 105 ? 14.346 0.774 -16.477 1.00 93.56 105 ARG A C 1
ATOM 854 O O . ARG A 1 105 ? 14.941 -0.291 -16.599 1.00 93.56 105 ARG A O 1
ATOM 861 N N . LYS A 1 106 ? 13.413 1.184 -17.344 1.00 95.31 106 LYS A N 1
ATOM 862 C CA . LYS A 1 106 ? 12.933 0.438 -18.523 1.00 95.31 106 LYS A CA 1
ATOM 863 C C . LYS A 1 106 ? 12.262 -0.903 -18.193 1.00 95.31 106 LYS A C 1
ATOM 865 O O . LYS A 1 106 ? 12.244 -1.809 -19.021 1.00 95.31 106 LYS A O 1
ATOM 870 N N . TRP A 1 107 ? 11.654 -1.025 -17.016 1.00 95.94 107 TRP A N 1
ATOM 871 C CA . TRP A 1 107 ? 10.938 -2.235 -16.600 1.00 95.94 107 TRP A CA 1
ATOM 872 C C . TRP A 1 107 ? 9.495 -2.231 -17.114 1.00 95.94 107 TRP A C 1
ATOM 874 O O . TRP A 1 107 ? 8.555 -2.034 -16.350 1.00 95.94 107 TRP A O 1
ATOM 884 N N . ALA A 1 108 ? 9.313 -2.439 -18.421 1.00 92.25 108 ALA A N 1
ATOM 885 C CA . ALA A 1 108 ? 8.033 -2.245 -19.115 1.00 92.25 108 ALA A CA 1
ATOM 886 C C . ALA A 1 108 ? 6.836 -2.972 -18.466 1.00 92.25 108 ALA A C 1
ATOM 888 O O . ALA A 1 108 ? 5.777 -2.372 -18.287 1.00 92.25 108 ALA A O 1
ATOM 889 N N . SER A 1 109 ? 7.015 -4.237 -18.067 1.00 92.00 109 SER A N 1
ATOM 890 C CA . SER A 1 109 ? 5.963 -5.024 -17.401 1.00 92.00 109 SER A CA 1
ATOM 891 C C . SER A 1 109 ? 5.548 -4.407 -16.063 1.00 92.00 109 SER A C 1
ATOM 893 O O . SER A 1 109 ? 4.359 -4.291 -15.762 1.00 92.00 109 SER A O 1
ATOM 895 N N . LEU A 1 110 ? 6.520 -3.941 -15.275 1.00 93.25 110 LEU A N 1
ATOM 896 C CA . LEU A 1 110 ? 6.242 -3.286 -14.005 1.00 93.25 110 LEU A CA 1
ATOM 897 C C . LEU A 1 110 ? 5.640 -1.891 -14.211 1.00 93.25 110 LEU A C 1
ATOM 899 O O . LEU A 1 110 ? 4.723 -1.528 -13.482 1.00 93.25 110 LEU A O 1
ATOM 903 N N . SER A 1 111 ? 6.086 -1.138 -15.223 1.00 92.56 111 SER A N 1
ATOM 904 C CA . SER A 1 111 ? 5.511 0.171 -15.560 1.00 92.56 111 SER A CA 1
ATOM 905 C C . SER A 1 111 ? 4.016 0.063 -15.839 1.00 92.56 111 SER A C 1
ATOM 907 O O . SER A 1 111 ? 3.249 0.885 -15.346 1.00 92.56 111 SER A O 1
ATOM 909 N N . LEU A 1 112 ? 3.594 -0.963 -16.587 1.00 91.19 112 LEU A N 1
ATOM 910 C CA . LEU A 1 112 ? 2.181 -1.198 -16.886 1.00 91.19 112 LEU A CA 1
ATOM 911 C C . LEU A 1 112 ? 1.373 -1.506 -15.618 1.00 91.19 112 LEU A C 1
ATOM 913 O O . LEU A 1 112 ? 0.281 -0.971 -15.448 1.00 91.19 112 LEU A O 1
ATOM 917 N N . LYS A 1 113 ? 1.923 -2.313 -14.701 1.00 91.12 113 LYS A N 1
ATOM 918 C CA . LYS A 1 113 ? 1.276 -2.602 -13.409 1.00 91.12 113 LYS A CA 1
ATOM 919 C C . LYS A 1 113 ? 1.115 -1.345 -12.559 1.00 91.12 113 LYS A C 1
ATOM 921 O O . LYS A 1 113 ? 0.027 -1.086 -12.063 1.00 91.12 113 LYS A O 1
ATOM 926 N N . VAL A 1 114 ? 2.177 -0.548 -12.416 1.00 91.38 114 VAL A N 1
ATOM 927 C CA . VAL A 1 114 ? 2.117 0.699 -11.636 1.00 91.38 114 VAL A CA 1
ATOM 928 C C . VAL A 1 114 ? 1.140 1.687 -12.272 1.00 91.38 114 VAL A C 1
ATOM 930 O O . VAL A 1 114 ? 0.413 2.360 -11.552 1.00 91.38 114 VAL A O 1
ATOM 933 N N . LEU A 1 115 ? 1.067 1.748 -13.606 1.00 89.00 115 LEU A N 1
ATOM 934 C CA . LEU A 1 115 ? 0.093 2.588 -14.300 1.00 89.00 115 LEU A CA 1
ATOM 935 C C . LEU A 1 115 ? -1.353 2.184 -13.983 1.00 89.00 115 LEU A C 1
ATOM 937 O O . LEU A 1 115 ? -2.184 3.065 -13.827 1.00 89.00 115 LEU A O 1
ATOM 941 N N . GLY A 1 116 ? -1.640 0.887 -13.836 1.00 86.38 116 GLY A N 1
ATOM 942 C CA . GLY A 1 116 ? -2.956 0.411 -13.394 1.00 86.38 116 GLY A CA 1
ATOM 943 C C . GLY A 1 116 ? -3.306 0.796 -11.950 1.00 86.38 116 GLY A C 1
ATOM 944 O O . GLY A 1 116 ? -4.483 0.903 -11.625 1.00 86.38 116 GLY A O 1
ATOM 945 N N . LEU A 1 117 ? -2.300 1.034 -11.099 1.00 83.56 117 LEU A N 1
ATOM 946 C CA . LEU A 1 117 ? -2.469 1.489 -9.711 1.00 83.56 117 LEU A CA 1
ATOM 947 C C . LEU A 1 117 ? -2.535 3.017 -9.577 1.00 83.56 117 LEU A C 1
ATOM 949 O O . LEU A 1 117 ? -3.077 3.530 -8.599 1.00 83.56 117 LEU A O 1
ATOM 953 N N . CYS A 1 118 ? -1.981 3.758 -10.539 1.00 72.31 118 CYS A N 1
ATOM 954 C CA . CYS A 1 118 ? -2.215 5.190 -10.671 1.00 72.31 118 CYS A CA 1
ATOM 955 C C . CYS A 1 118 ? -3.686 5.385 -11.051 1.00 72.31 118 CYS A C 1
ATOM 957 O O . CYS A 1 118 ? -4.024 5.310 -12.227 1.00 72.31 118 CYS A O 1
ATOM 959 N N . PHE A 1 119 ? -4.543 5.592 -10.050 1.00 62.28 119 PHE A N 1
ATOM 960 C CA . PHE A 1 119 ? -5.963 5.906 -10.214 1.00 62.28 119 PHE A CA 1
ATOM 961 C C . PHE A 1 119 ? -6.180 6.853 -11.404 1.00 62.28 119 PHE A C 1
ATOM 963 O O . PHE A 1 119 ? -5.581 7.932 -11.443 1.00 62.28 119 PHE A O 1
ATOM 970 N N . GLY A 1 120 ? -6.959 6.393 -12.386 1.00 46.16 120 GLY A N 1
ATOM 971 C CA . GLY A 1 120 ? -7.367 7.173 -13.556 1.00 46.16 120 GLY A CA 1
ATOM 972 C C . GLY A 1 120 ? -8.388 8.243 -13.212 1.00 46.16 120 GLY A C 1
ATOM 973 O O . GLY A 1 120 ? -9.183 8.013 -12.272 1.00 46.16 120 GLY A O 1
#

Sequence (120 aa):
METYNKLLKETATEIDLFRIFSMSAEFKHIHVREEEKMELQKLAELTPVPIRESLDEPSAKVNVLLQAYISQLKLDGFALQSDMVFISQSAGRLFRAIFEIVLWRKWASLSLKVLGLCFG

Foldseek 3Di:
DVLLVVQDDLPDDPQSVLLSLLPDPLQVPQADDPVCLVVLVVLQVVFPHHHPDDSRDSSSLLSSLCSCVVVVHDDPDPVSVVVSVSSNVCQLVSLVVSLVVCVVVVSVVVNVVSVVSNDD

InterPro domains:
  IPR004179 Sec63 domain [PF02889] (1-118)
  IPR004179 Sec63 domain [SM00973] (1-119)

pLDDT: mean 92.38, std 6.3, range [46.16, 97.56]

Organism: NCBI:txid227884

Secondary structure (DSSP, 8-state):
-HHHHHH--TT--HHHHHHHHHT-GGGTT----GGGHHHHHHHHHH-SSPP-S-TTSHHHHHHHHHHHHHTT-----HHHHHHHHHHHHHHHHHHHHHHHHHHHTT-HHHHHHHHHHS--